Protein AF-A0A2P7SB33-F1 (afdb_monomer_lite)

Foldseek 3Di:
DDDDPVVVVVVVVVVVVLVVVLVVVLVVLLQDALLVLVVLLVVLVVVLVVLVVVLVVDPDVVSVVVSVVSCVRNVVSSVSSVVSSVCLVVVVDDDPDNHDDDPPVNDPDPVPHD

Organism: NCBI:txid1295366

Structure (mmCIF, N/CA/C/O backbone):
data_AF-A0A2P7SB33-F1
#
_entry.id   AF-A0A2P7SB33-F1
#
loop_
_atom_site.group_PDB
_atom_site.id
_atom_site.type_symbol
_atom_site.label_atom_id
_atom_site.label_alt_id
_atom_site.label_comp_id
_atom_site.label_asym_id
_atom_site.label_entity_id
_atom_site.label_seq_id
_atom_site.pdbx_PDB_ins_code
_atom_site.Cartn_x
_atom_site.Cartn_y
_atom_site.Cartn_z
_atom_site.occupancy
_atom_site.B_iso_or_equiv
_atom_site.auth_seq_id
_atom_site.auth_comp_id
_atom_site.auth_asym_id
_atom_site.auth_atom_id
_atom_site.pdbx_PDB_model_num
ATOM 1 N N . MET A 1 1 ? 5.872 -5.839 -33.143 1.00 45.12 1 MET A N 1
ATOM 2 C CA . MET A 1 1 ? 6.792 -6.874 -32.636 1.00 45.12 1 MET A CA 1
ATOM 3 C C . MET A 1 1 ? 5.979 -7.643 -31.606 1.00 45.12 1 MET A C 1
ATOM 5 O O . MET A 1 1 ? 5.581 -7.030 -30.628 1.00 45.12 1 MET A O 1
ATOM 9 N N . GLU A 1 2 ? 5.548 -8.871 -31.906 1.00 48.69 2 GLU A N 1
ATOM 10 C CA . GLU A 1 2 ? 4.737 -9.661 -30.966 1.00 48.69 2 GLU A CA 1
ATOM 11 C C . GLU A 1 2 ? 5.633 -10.168 -29.836 1.00 48.69 2 GLU A C 1
ATOM 13 O O . GLU A 1 2 ? 6.670 -10.777 -30.093 1.00 48.69 2 GLU A O 1
ATOM 18 N N . GLU A 1 3 ? 5.257 -9.884 -28.591 1.00 56.22 3 GLU A N 1
ATOM 19 C CA . GLU A 1 3 ? 5.918 -10.482 -27.434 1.00 56.22 3 GLU A CA 1
ATOM 20 C C . GLU A 1 3 ? 5.773 -12.011 -27.472 1.00 56.22 3 GLU A C 1
ATOM 22 O O . GLU A 1 3 ? 4.670 -12.506 -27.737 1.00 56.22 3 GLU A O 1
ATOM 27 N N . PRO A 1 4 ? 6.849 -12.767 -27.195 1.00 66.19 4 PRO A N 1
ATOM 28 C CA . PRO A 1 4 ? 6.809 -14.223 -27.231 1.00 66.19 4 PRO A CA 1
ATOM 29 C C . PRO A 1 4 ? 5.799 -14.770 -26.206 1.00 66.19 4 PRO A C 1
ATOM 31 O O . PRO A 1 4 ? 5.731 -14.284 -25.077 1.00 66.19 4 PRO A O 1
ATOM 34 N N . GLU A 1 5 ? 5.020 -15.792 -26.587 1.00 62.50 5 GLU A N 1
ATOM 35 C CA . GLU A 1 5 ? 3.954 -16.393 -25.758 1.00 62.50 5 GLU A CA 1
ATOM 36 C C . GLU A 1 5 ? 4.415 -16.786 -24.346 1.00 62.50 5 GLU A C 1
ATOM 38 O O . GLU A 1 5 ? 3.662 -16.617 -23.385 1.00 62.50 5 GLU A O 1
ATOM 43 N N . ASP A 1 6 ? 5.656 -17.253 -24.198 1.00 62.81 6 ASP A N 1
ATOM 44 C CA . ASP A 1 6 ? 6.233 -17.589 -22.893 1.00 62.81 6 ASP A CA 1
ATOM 45 C C . ASP A 1 6 ? 6.393 -16.358 -21.991 1.00 62.81 6 ASP A C 1
ATOM 47 O O . ASP A 1 6 ? 6.114 -16.431 -20.796 1.00 62.81 6 ASP A O 1
ATOM 51 N N . SER A 1 7 ? 6.738 -15.196 -22.556 1.00 60.06 7 SER A N 1
ATOM 52 C CA . SER A 1 7 ? 6.818 -13.932 -21.809 1.00 60.06 7 SER A CA 1
ATOM 53 C C . SER A 1 7 ? 5.442 -13.486 -21.310 1.00 60.06 7 SER A C 1
ATOM 55 O O . SER A 1 7 ? 5.313 -13.016 -20.181 1.00 60.06 7 SER A O 1
ATOM 57 N N . ARG A 1 8 ? 4.387 -13.697 -22.111 1.00 62.31 8 ARG A N 1
ATOM 58 C CA . ARG A 1 8 ? 3.002 -13.395 -21.707 1.00 62.31 8 ARG A CA 1
ATOM 59 C C . ARG A 1 8 ? 2.504 -14.323 -20.599 1.00 62.31 8 ARG A C 1
ATOM 61 O O . ARG A 1 8 ? 1.823 -13.869 -19.684 1.00 62.31 8 ARG A O 1
ATOM 68 N N . ARG A 1 9 ? 2.859 -15.613 -20.645 1.00 61.19 9 ARG A N 1
ATOM 69 C CA . ARG A 1 9 ? 2.515 -16.581 -19.586 1.00 61.19 9 ARG A CA 1
ATOM 70 C C . ARG A 1 9 ? 3.222 -16.271 -18.269 1.00 61.19 9 ARG A C 1
ATOM 72 O O . ARG A 1 9 ? 2.584 -16.349 -17.224 1.00 61.19 9 ARG A O 1
ATOM 79 N N . ILE A 1 10 ? 4.501 -15.891 -18.324 1.00 63.28 10 ILE A N 1
ATOM 80 C CA . ILE A 1 10 ? 5.265 -15.458 -17.144 1.00 63.28 10 ILE A CA 1
ATOM 81 C C . ILE A 1 10 ? 4.634 -14.191 -16.547 1.00 63.28 10 ILE A C 1
ATOM 83 O O . ILE A 1 10 ? 4.371 -14.153 -15.349 1.00 63.28 10 ILE A O 1
ATOM 87 N N . SER A 1 11 ? 4.268 -13.215 -17.385 1.00 76.81 11 SER A N 1
ATOM 88 C CA . SER A 1 11 ? 3.596 -11.983 -16.947 1.00 76.81 11 SER A CA 1
ATOM 89 C C . SER A 1 11 ? 2.242 -12.239 -16.268 1.00 76.81 11 SER A C 1
ATOM 91 O O . SER A 1 11 ? 1.997 -11.710 -15.186 1.00 76.81 11 SER A O 1
ATOM 93 N N . ALA A 1 12 ? 1.385 -13.095 -16.837 1.00 78.75 12 ALA A N 1
ATOM 94 C CA . ALA A 1 12 ? 0.091 -13.428 -16.232 1.00 78.75 12 ALA A CA 1
ATOM 95 C C . ALA A 1 12 ? 0.239 -14.191 -14.902 1.00 78.75 12 ALA A C 1
ATOM 97 O O . ALA A 1 12 ? -0.519 -13.972 -13.958 1.00 78.75 12 ALA A O 1
ATOM 98 N N . TYR A 1 13 ? 1.229 -15.080 -14.817 1.00 77.62 13 TYR A N 1
ATOM 99 C CA . TYR A 1 13 ? 1.531 -15.827 -13.601 1.00 77.62 13 TYR A CA 1
ATOM 100 C C . TYR A 1 13 ? 2.034 -14.919 -12.470 1.00 77.62 13 TYR A C 1
ATOM 102 O O . TYR A 1 13 ? 1.565 -15.032 -11.335 1.00 77.62 13 TYR A O 1
ATOM 110 N N . ASP A 1 14 ? 2.946 -13.996 -12.775 1.00 82.25 14 ASP A N 1
ATOM 111 C CA . ASP A 1 14 ? 3.469 -13.048 -11.790 1.00 82.25 14 ASP A CA 1
ATOM 112 C C . ASP A 1 14 ? 2.414 -12.010 -11.378 1.00 82.25 14 ASP A C 1
ATOM 114 O O . ASP A 1 14 ? 2.319 -11.682 -10.194 1.00 82.25 14 ASP A O 1
ATOM 118 N N . ALA A 1 15 ? 1.544 -11.577 -12.299 1.00 81.50 15 ALA A N 1
ATOM 119 C CA . ALA A 1 15 ? 0.385 -10.746 -11.970 1.00 81.50 15 ALA A CA 1
ATOM 120 C C . ALA A 1 15 ? -0.548 -11.448 -10.967 1.00 81.50 15 ALA A C 1
ATOM 122 O O . ALA A 1 15 ? -0.885 -10.871 -9.934 1.00 81.50 15 ALA A O 1
ATOM 123 N N . GLY A 1 16 ? -0.880 -12.724 -11.203 1.00 83.19 16 GLY A N 1
ATOM 124 C CA . GLY A 1 16 ? -1.707 -13.509 -10.281 1.00 83.19 16 GLY A CA 1
ATOM 125 C C . GLY A 1 16 ? -1.073 -13.693 -8.895 1.00 83.19 16 GLY A C 1
ATOM 126 O O . GLY A 1 16 ? -1.772 -13.665 -7.882 1.00 83.19 16 GLY A O 1
ATOM 127 N N . LYS A 1 17 ? 0.259 -13.828 -8.811 1.00 85.75 17 LYS A N 1
ATOM 128 C CA . LYS A 1 17 ? 0.973 -13.846 -7.520 1.00 85.75 17 LYS A CA 1
ATOM 129 C C . LYS A 1 17 ? 0.874 -12.519 -6.784 1.00 85.75 17 LYS A C 1
ATOM 131 O O . LYS A 1 17 ? 0.653 -12.519 -5.575 1.00 85.75 17 LYS A O 1
ATOM 136 N N . MET A 1 18 ? 1.071 -11.410 -7.493 1.00 84.12 18 MET A N 1
ATOM 137 C CA . MET A 1 18 ? 0.987 -10.075 -6.905 1.00 84.12 18 MET A CA 1
ATOM 138 C C . MET A 1 18 ? -0.421 -9.793 -6.388 1.00 84.12 18 MET A C 1
ATOM 140 O O . MET A 1 18 ? -0.568 -9.318 -5.266 1.00 84.12 18 MET A O 1
ATOM 144 N N . GLU A 1 19 ? -1.448 -10.171 -7.146 1.00 84.06 19 GLU A N 1
ATOM 145 C CA . GLU A 1 19 ? -2.842 -10.048 -6.722 1.00 84.06 19 GLU A CA 1
ATOM 146 C C . GLU A 1 19 ? -3.135 -10.888 -5.469 1.00 84.06 19 GLU A C 1
ATOM 148 O O . GLU A 1 19 ? -3.683 -10.379 -4.491 1.00 84.06 19 GLU A O 1
ATOM 153 N N . ALA A 1 20 ? -2.680 -12.145 -5.429 1.00 81.56 20 ALA A N 1
ATOM 154 C CA . ALA A 1 20 ? -2.827 -12.990 -4.244 1.00 81.56 20 ALA A CA 1
ATOM 155 C C . ALA A 1 20 ? -2.122 -12.398 -3.009 1.00 81.56 20 ALA A C 1
ATOM 157 O O . ALA A 1 20 ? -2.684 -12.397 -1.911 1.00 81.56 20 ALA A O 1
ATOM 158 N N . LEU A 1 21 ? -0.906 -11.866 -3.178 1.00 86.88 21 LEU A N 1
ATOM 159 C CA . LEU A 1 21 ? -0.176 -11.198 -2.099 1.00 86.88 21 LEU A CA 1
ATOM 160 C C . LEU A 1 21 ? -0.909 -9.946 -1.613 1.00 86.88 21 LEU A C 1
ATOM 162 O O . LEU A 1 21 ? -0.990 -9.734 -0.405 1.00 86.88 21 LEU A O 1
ATOM 166 N N . LEU A 1 22 ? -1.485 -9.154 -2.519 1.00 84.81 22 LEU A N 1
ATOM 167 C CA . LEU A 1 22 ? -2.257 -7.966 -2.157 1.00 84.81 22 LEU A CA 1
ATOM 168 C C . LEU A 1 22 ? -3.490 -8.309 -1.330 1.00 84.81 22 LEU A C 1
ATOM 170 O O . LEU A 1 22 ? -3.739 -7.661 -0.316 1.00 84.81 22 LEU A O 1
ATOM 174 N N . VAL A 1 23 ? -4.211 -9.367 -1.701 1.00 84.81 23 VAL A N 1
ATOM 175 C CA . VAL A 1 23 ? -5.364 -9.852 -0.930 1.00 84.81 23 VAL A CA 1
ATOM 176 C C . VAL A 1 23 ? -4.944 -10.293 0.477 1.00 84.81 23 VAL A C 1
ATOM 178 O O . VAL A 1 23 ? -5.606 -9.945 1.459 1.00 84.81 23 VAL A O 1
ATOM 181 N N . ILE A 1 24 ? -3.831 -11.024 0.602 1.00 84.38 24 ILE A N 1
ATOM 182 C CA . ILE A 1 24 ? -3.307 -11.473 1.902 1.00 84.38 24 ILE A CA 1
ATOM 183 C C . ILE A 1 24 ? -2.894 -10.276 2.764 1.00 84.38 24 ILE A C 1
ATOM 185 O O . ILE A 1 24 ? -3.292 -10.193 3.926 1.00 84.38 24 ILE A O 1
ATOM 189 N N . VAL A 1 25 ? -2.129 -9.335 2.206 1.00 87.38 25 VAL A N 1
ATOM 190 C CA . VAL A 1 25 ? -1.680 -8.134 2.923 1.00 87.38 25 VAL A CA 1
ATOM 191 C C . VAL A 1 25 ? -2.873 -7.288 3.355 1.00 87.38 25 VAL A C 1
ATOM 193 O O . VAL A 1 25 ? -2.956 -6.930 4.527 1.00 87.38 25 VAL A O 1
ATOM 196 N N . GLY A 1 26 ? -3.830 -7.034 2.459 1.00 85.62 26 GLY A N 1
ATOM 197 C CA . GLY A 1 26 ? -5.060 -6.312 2.784 1.00 85.62 26 GLY A CA 1
ATOM 198 C C . GLY A 1 26 ? -5.836 -6.979 3.922 1.00 85.62 26 GLY A C 1
ATOM 199 O O . GLY A 1 26 ? -6.248 -6.309 4.865 1.00 85.62 26 GLY A O 1
ATOM 200 N N . SER A 1 27 ? -5.940 -8.310 3.901 1.00 84.00 27 SER A N 1
ATOM 201 C CA . SER A 1 27 ? -6.593 -9.081 4.968 1.00 84.00 27 SER A CA 1
ATOM 202 C C . SER A 1 27 ? -5.871 -8.965 6.313 1.00 84.00 27 SER A C 1
ATOM 204 O O . SER A 1 27 ? -6.527 -8.902 7.348 1.00 84.00 27 SER A O 1
ATOM 206 N N . ILE A 1 28 ? -4.534 -8.920 6.318 1.00 86.25 28 ILE A N 1
ATOM 207 C CA . ILE A 1 28 ? -3.740 -8.717 7.539 1.00 86.25 28 ILE A CA 1
ATOM 208 C C . ILE A 1 28 ? -3.951 -7.300 8.075 1.00 86.25 28 ILE A C 1
ATOM 210 O O . ILE A 1 28 ? -4.226 -7.130 9.261 1.00 86.25 28 ILE A O 1
ATOM 214 N N . VAL A 1 29 ? -3.856 -6.286 7.209 1.00 87.06 29 VAL A N 1
ATOM 215 C CA . VAL A 1 29 ? -4.023 -4.879 7.600 1.00 87.06 29 VAL A CA 1
ATOM 216 C C . VAL A 1 29 ? -5.426 -4.629 8.150 1.00 87.06 29 VAL A C 1
ATOM 218 O O . VAL A 1 29 ? -5.573 -3.956 9.166 1.00 87.06 29 VAL A O 1
ATOM 221 N N . ALA A 1 30 ? -6.442 -5.263 7.567 1.00 83.56 30 ALA A N 1
ATOM 222 C CA . ALA A 1 30 ? -7.824 -5.226 8.033 1.00 83.56 30 ALA A CA 1
ATOM 223 C C . ALA A 1 30 ? -8.047 -5.784 9.453 1.00 83.56 30 ALA A C 1
ATOM 225 O O . ALA A 1 30 ? -9.141 -5.632 9.992 1.00 83.56 30 ALA A O 1
ATOM 226 N N . GLN A 1 31 ? -7.064 -6.448 10.062 1.00 82.62 31 GLN A N 1
ATOM 227 C CA . GLN A 1 31 ? -7.140 -6.930 11.447 1.00 82.62 31 GLN A CA 1
ATOM 228 C C . GLN A 1 31 ? -6.331 -6.064 12.421 1.00 82.62 31 GLN A C 1
ATOM 230 O O . GLN A 1 31 ? -6.344 -6.316 13.626 1.00 82.62 31 GLN A O 1
ATOM 235 N N . LEU A 1 32 ? -5.609 -5.059 11.922 1.00 84.62 32 LEU A N 1
ATOM 236 C CA . LEU A 1 32 ? -4.796 -4.182 12.753 1.00 84.62 32 LEU A CA 1
ATOM 237 C C . LEU A 1 32 ? -5.659 -3.120 13.458 1.00 84.62 32 LEU A C 1
ATOM 239 O O . LEU A 1 32 ? -6.699 -2.718 12.929 1.00 84.62 32 LEU A O 1
ATOM 243 N N . PRO A 1 33 ? -5.211 -2.609 14.622 1.00 83.19 33 PRO A N 1
ATOM 244 C CA . PRO A 1 33 ? -5.760 -1.382 15.193 1.00 83.19 33 PRO A CA 1
ATOM 245 C C . PRO A 1 33 ? -5.662 -0.218 14.200 1.00 83.19 33 PRO A C 1
ATOM 247 O O . PRO A 1 33 ? -4.706 -0.144 13.425 1.00 83.19 33 PRO A O 1
ATOM 250 N N . GLU A 1 34 ? -6.592 0.731 14.270 1.00 83.44 34 GLU A N 1
ATOM 251 C CA . GLU A 1 34 ? -6.725 1.862 13.339 1.00 83.44 34 GLU A CA 1
ATOM 252 C C . GLU A 1 34 ? -5.424 2.647 13.227 1.00 83.44 34 GLU A C 1
ATOM 254 O O . GLU A 1 34 ? -4.993 2.990 12.132 1.00 83.44 34 GLU A O 1
ATOM 259 N N . ARG A 1 35 ? -4.742 2.869 14.356 1.00 81.00 35 ARG A N 1
ATOM 260 C CA . ARG A 1 35 ? -3.452 3.564 14.379 1.00 81.00 35 ARG A CA 1
ATOM 261 C C . ARG A 1 35 ? -2.393 2.851 13.538 1.00 81.00 35 ARG A C 1
ATOM 263 O O . ARG A 1 35 ? -1.640 3.490 12.814 1.00 81.00 35 ARG A O 1
ATOM 270 N N . ALA A 1 36 ? -2.344 1.524 13.611 1.00 85.81 36 ALA A N 1
ATOM 271 C CA . ALA A 1 36 ? -1.408 0.735 12.820 1.00 85.81 36 ALA A CA 1
ATOM 272 C C . ALA A 1 36 ? -1.821 0.697 11.341 1.00 85.81 36 ALA A C 1
ATOM 274 O O . ALA A 1 36 ? -0.956 0.826 10.478 1.00 85.81 36 ALA A O 1
ATOM 275 N N . MET A 1 37 ? -3.121 0.596 11.042 1.00 88.38 37 MET A N 1
ATOM 276 C CA . MET A 1 37 ? -3.640 0.730 9.675 1.00 88.38 37 MET A CA 1
ATOM 277 C C . MET A 1 37 ? -3.234 2.072 9.055 1.00 88.38 37 MET A C 1
ATOM 279 O O . MET A 1 37 ? -2.719 2.116 7.940 1.00 88.38 37 MET A O 1
ATOM 283 N N . PHE A 1 38 ? -3.387 3.153 9.817 1.00 84.88 38 PHE A N 1
ATOM 284 C CA . PHE A 1 38 ? -3.018 4.499 9.410 1.00 84.88 38 PHE A CA 1
ATOM 285 C C . PHE A 1 38 ? -1.515 4.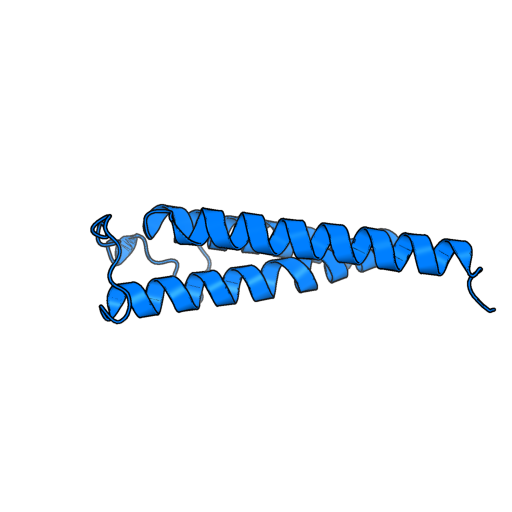629 9.129 1.00 84.88 38 PHE A C 1
ATOM 287 O O . PHE A 1 38 ? -1.127 5.136 8.076 1.00 84.88 38 PHE A O 1
ATOM 294 N N . CYS A 1 39 ? -0.654 4.103 10.010 1.00 87.50 39 CYS A N 1
ATOM 295 C CA . CYS A 1 39 ? 0.791 4.071 9.767 1.00 87.50 39 CYS A CA 1
ATOM 296 C C . CYS A 1 39 ? 1.144 3.305 8.483 1.00 87.50 39 CYS A C 1
ATOM 298 O O . CYS A 1 39 ? 1.967 3.778 7.702 1.00 87.50 39 CYS A O 1
ATOM 300 N N . VAL A 1 40 ? 0.496 2.161 8.233 1.00 88.56 40 VAL A N 1
ATOM 301 C CA . VAL A 1 40 ? 0.697 1.385 6.998 1.00 88.56 40 VAL A CA 1
ATOM 302 C C . VAL A 1 40 ? 0.298 2.203 5.767 1.00 88.56 40 VAL A C 1
ATOM 304 O O . VAL A 1 40 ? 1.072 2.269 4.812 1.00 88.56 40 VAL A O 1
ATOM 307 N N . GLY A 1 41 ? -0.861 2.868 5.788 1.00 87.94 41 GLY A N 1
ATOM 308 C CA . GLY A 1 41 ? -1.311 3.733 4.692 1.00 87.94 41 GLY A CA 1
ATOM 309 C C . GLY A 1 41 ? -0.359 4.906 4.424 1.00 87.94 41 GLY A C 1
ATOM 310 O O . GLY A 1 41 ? -0.016 5.183 3.271 1.00 87.94 41 GLY A O 1
ATOM 311 N N . ALA A 1 42 ? 0.130 5.558 5.483 1.00 87.75 42 ALA A N 1
ATOM 312 C CA . ALA A 1 42 ? 1.081 6.664 5.388 1.00 87.75 42 ALA A CA 1
ATOM 313 C C . ALA A 1 42 ? 2.442 6.221 4.825 1.00 87.75 42 ALA A C 1
ATOM 315 O O . ALA A 1 42 ? 2.996 6.876 3.937 1.00 87.75 42 ALA A O 1
ATOM 316 N N . ASP A 1 43 ? 2.979 5.093 5.291 1.00 89.00 43 ASP A N 1
ATOM 317 C CA . ASP A 1 43 ? 4.255 4.570 4.799 1.00 89.00 43 ASP A CA 1
ATOM 318 C C . ASP A 1 43 ? 4.157 4.075 3.354 1.00 89.00 43 ASP A C 1
ATOM 320 O O . ASP A 1 43 ? 5.088 4.290 2.568 1.00 89.00 43 ASP A O 1
ATOM 324 N N . ALA A 1 44 ? 3.018 3.493 2.970 1.00 88.50 44 ALA A N 1
ATOM 325 C CA . ALA A 1 44 ? 2.744 3.119 1.590 1.00 88.50 44 ALA A CA 1
ATOM 326 C C . ALA A 1 44 ? 2.735 4.361 0.679 1.00 88.50 44 ALA A C 1
ATOM 328 O O . ALA A 1 44 ? 3.450 4.390 -0.327 1.00 88.50 44 ALA A O 1
ATOM 329 N N . LYS A 1 45 ? 2.040 5.438 1.075 1.00 87.94 45 LYS A N 1
ATOM 330 C CA . LYS A 1 45 ? 2.058 6.723 0.353 1.00 87.94 45 LYS A CA 1
ATOM 331 C C . LYS A 1 45 ? 3.478 7.275 0.210 1.00 87.94 45 LYS A C 1
ATOM 333 O O . LYS A 1 45 ? 3.908 7.576 -0.900 1.00 87.94 45 LYS A O 1
ATOM 338 N N . ARG A 1 46 ? 4.246 7.330 1.304 1.00 90.69 46 ARG A N 1
ATOM 339 C CA . ARG A 1 46 ? 5.643 7.801 1.286 1.00 90.69 46 ARG A CA 1
ATOM 340 C C . ARG A 1 46 ? 6.520 6.976 0.350 1.00 90.69 46 ARG A C 1
ATOM 342 O O . ARG A 1 46 ? 7.418 7.519 -0.291 1.00 90.69 46 ARG A O 1
ATOM 349 N N . PHE A 1 47 ? 6.310 5.663 0.286 1.00 90.38 47 PHE A N 1
ATOM 350 C CA . PHE A 1 47 ? 7.017 4.806 -0.660 1.00 90.38 47 PHE A CA 1
ATOM 351 C C . PHE A 1 47 ? 6.670 5.160 -2.109 1.00 90.38 47 PHE A C 1
ATOM 353 O O . PHE A 1 47 ? 7.577 5.306 -2.931 1.00 90.38 47 PHE A O 1
ATOM 360 N N . CYS A 1 48 ? 5.387 5.376 -2.393 1.00 91.31 48 CYS A N 1
ATOM 361 C CA . CYS A 1 48 ? 4.911 5.792 -3.703 1.00 91.31 48 CYS A CA 1
ATOM 362 C C . CYS A 1 48 ? 5.494 7.150 -4.131 1.00 91.31 48 CYS A C 1
ATOM 364 O O . CYS A 1 48 ? 6.075 7.263 -5.211 1.00 91.31 48 CYS A O 1
ATOM 366 N N . ASP A 1 49 ? 5.450 8.148 -3.245 1.00 91.12 49 ASP A N 1
ATOM 367 C CA . ASP A 1 49 ? 5.993 9.486 -3.495 1.00 91.12 49 ASP A CA 1
ATOM 368 C C . ASP A 1 49 ? 7.503 9.437 -3.782 1.00 91.12 49 ASP A C 1
ATOM 370 O O . ASP A 1 49 ? 7.991 10.109 -4.694 1.00 91.12 49 ASP A O 1
ATOM 374 N N . ARG A 1 50 ? 8.257 8.593 -3.059 1.00 92.94 50 ARG A N 1
ATOM 375 C CA . ARG A 1 50 ? 9.689 8.369 -3.330 1.00 92.94 50 ARG A CA 1
ATOM 376 C C . ARG A 1 50 ? 9.926 7.743 -4.703 1.00 92.94 50 ARG A C 1
ATOM 378 O O . ARG A 1 50 ? 10.821 8.198 -5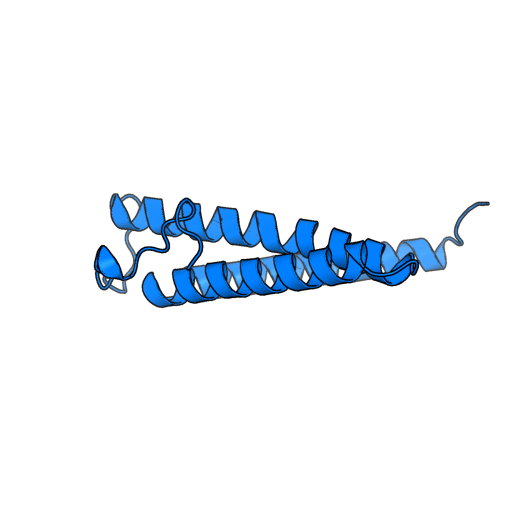.414 1.00 92.94 50 ARG A O 1
ATOM 385 N N . ALA A 1 51 ? 9.146 6.730 -5.078 1.00 91.25 51 ALA A N 1
ATOM 386 C CA . ALA A 1 51 ? 9.267 6.079 -6.381 1.00 91.25 51 ALA A CA 1
ATOM 387 C C . ALA A 1 51 ? 8.956 7.063 -7.522 1.00 91.25 51 ALA A C 1
ATOM 389 O O . ALA A 1 51 ? 9.729 7.181 -8.474 1.00 91.25 51 ALA A O 1
ATOM 390 N N . GLN A 1 52 ? 7.887 7.853 -7.390 1.00 92.94 52 GLN A N 1
ATOM 391 C CA . GLN A 1 52 ? 7.546 8.893 -8.361 1.00 92.94 52 GLN A CA 1
ATOM 392 C C . GLN A 1 52 ? 8.593 10.005 -8.428 1.00 92.94 52 GLN A C 1
ATOM 394 O O . GLN A 1 52 ? 8.938 10.461 -9.520 1.00 92.94 52 GLN A O 1
ATOM 399 N N . TYR A 1 53 ? 9.124 10.441 -7.284 1.00 93.00 53 TYR A N 1
ATOM 400 C CA . TYR A 1 53 ? 10.208 11.416 -7.247 1.00 93.00 53 TYR A CA 1
ATOM 401 C C . TYR A 1 53 ? 11.419 10.907 -8.034 1.00 93.00 53 TYR A C 1
ATOM 403 O O . TYR A 1 53 ? 11.928 11.622 -8.895 1.00 93.00 53 TYR A O 1
ATOM 411 N N . GLN A 1 54 ? 11.842 9.662 -7.809 1.00 91.62 54 GLN A N 1
ATOM 412 C CA . GLN A 1 54 ? 12.950 9.055 -8.550 1.00 91.62 54 GLN A CA 1
ATOM 413 C C . GLN A 1 54 ? 12.665 8.987 -10.056 1.00 91.62 54 GLN A C 1
ATOM 415 O O . GLN A 1 54 ? 13.510 9.403 -10.848 1.00 91.62 54 GLN A O 1
ATOM 420 N N . ALA A 1 55 ? 11.462 8.563 -10.453 1.00 92.06 55 ALA A N 1
ATOM 421 C CA . ALA A 1 55 ? 11.048 8.493 -11.855 1.00 92.06 55 ALA A CA 1
ATOM 422 C C . ALA A 1 55 ? 11.072 9.856 -12.572 1.00 92.06 55 ALA A C 1
ATOM 424 O O . ALA A 1 55 ? 11.422 9.929 -13.750 1.00 92.06 55 ALA A O 1
ATOM 425 N N . ARG A 1 56 ? 10.745 10.950 -11.868 1.00 91.19 56 ARG A N 1
ATOM 426 C CA . ARG A 1 56 ? 10.795 12.320 -12.416 1.00 91.19 56 ARG A CA 1
ATOM 427 C C . ARG A 1 56 ? 12.219 12.838 -12.626 1.00 91.19 56 ARG A C 1
ATOM 429 O O . ARG A 1 56 ? 12.425 13.692 -13.481 1.00 91.19 56 ARG A O 1
ATOM 436 N N . HIS A 1 57 ? 13.183 12.338 -11.856 1.00 91.31 57 HIS A N 1
ATOM 437 C CA . HIS A 1 57 ? 14.573 12.808 -11.872 1.00 91.31 57 HIS A CA 1
ATOM 438 C C . HIS A 1 57 ? 15.521 11.875 -12.638 1.00 91.31 57 HIS A C 1
ATOM 440 O O . HIS A 1 57 ? 16.733 12.088 -12.630 1.00 91.31 57 HIS A O 1
ATOM 446 N N . THR A 1 58 ? 14.987 10.859 -13.319 1.00 88.25 58 THR A N 1
ATOM 447 C CA . THR A 1 58 ? 15.756 9.938 -14.160 1.00 88.25 58 THR A CA 1
ATOM 448 C C . THR A 1 58 ? 15.233 9.907 -15.597 1.00 88.25 58 THR A C 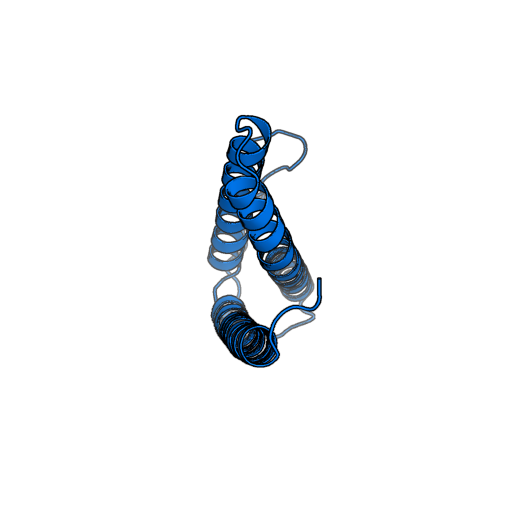1
ATOM 450 O O . THR A 1 58 ? 14.062 10.178 -15.880 1.00 88.25 58 THR A O 1
ATOM 453 N N . ALA A 1 59 ? 16.126 9.568 -16.526 1.00 82.38 59 ALA A N 1
ATOM 454 C CA . ALA A 1 59 ? 15.782 9.284 -17.918 1.00 82.38 59 ALA A CA 1
ATOM 455 C C . ALA A 1 59 ? 15.494 7.790 -18.166 1.00 82.38 59 ALA A C 1
ATOM 457 O O . ALA A 1 59 ? 15.127 7.431 -19.278 1.00 82.38 59 ALA A O 1
ATOM 458 N N . ASP A 1 60 ? 15.676 6.937 -17.153 1.00 92.50 60 ASP A N 1
ATOM 459 C CA . ASP A 1 60 ? 15.510 5.487 -17.253 1.00 92.50 60 ASP A CA 1
ATOM 460 C C . ASP A 1 60 ? 14.032 5.067 -17.251 1.00 92.50 60 ASP A C 1
ATOM 462 O O . ASP A 1 60 ? 13.323 5.242 -16.256 1.00 92.50 60 ASP A O 1
ATOM 466 N N . ASP A 1 61 ? 13.589 4.466 -18.356 1.00 89.06 61 ASP A N 1
ATOM 467 C CA . ASP A 1 61 ? 12.216 3.987 -18.528 1.00 89.06 61 ASP A CA 1
ATOM 468 C C . ASP A 1 61 ? 11.860 2.876 -17.531 1.00 89.06 61 ASP A C 1
ATOM 470 O O . ASP A 1 61 ? 10.747 2.861 -17.014 1.00 89.06 61 ASP A O 1
ATOM 474 N N . ARG A 1 62 ? 12.818 2.026 -17.129 1.00 86.69 62 ARG A N 1
ATOM 475 C CA . ARG A 1 62 ? 12.561 0.975 -16.124 1.00 86.69 62 ARG A CA 1
ATOM 476 C C . ARG A 1 62 ? 12.182 1.552 -14.767 1.00 86.69 62 ARG A C 1
ATOM 478 O O . ARG A 1 62 ? 11.322 1.008 -14.080 1.00 86.69 62 ARG A O 1
ATOM 485 N N . THR A 1 63 ? 12.809 2.657 -14.375 1.00 87.88 63 THR A N 1
ATOM 486 C CA . THR A 1 63 ? 12.464 3.355 -13.134 1.00 87.88 63 THR A CA 1
ATOM 487 C C . THR A 1 63 ? 11.072 3.992 -13.216 1.00 87.88 63 THR A C 1
ATOM 489 O O . THR A 1 63 ? 10.360 4.039 -12.211 1.00 87.88 63 THR A O 1
ATOM 492 N N . ARG A 1 64 ? 10.649 4.453 -14.401 1.00 86.19 64 ARG A N 1
ATOM 493 C CA . ARG A 1 64 ? 9.291 4.983 -14.613 1.00 86.19 64 ARG A CA 1
ATOM 494 C C . ARG A 1 64 ? 8.241 3.881 -14.560 1.00 86.19 64 ARG A C 1
ATOM 496 O O . ARG A 1 64 ? 7.253 4.052 -13.852 1.00 86.19 64 ARG A O 1
ATOM 503 N N . ASP A 1 65 ? 8.493 2.752 -15.218 1.00 89.06 65 ASP A N 1
ATOM 504 C CA . ASP A 1 65 ? 7.610 1.582 -15.189 1.00 89.06 65 ASP A CA 1
ATOM 505 C C . ASP A 1 65 ? 7.476 1.028 -13.767 1.00 89.06 65 ASP A C 1
ATOM 507 O O . ASP A 1 65 ? 6.376 0.719 -13.312 1.00 89.06 65 ASP A O 1
ATOM 511 N N . PHE A 1 66 ? 8.583 0.982 -13.018 1.00 88.25 66 PHE A N 1
ATOM 512 C CA . PHE A 1 66 ? 8.561 0.624 -11.603 1.00 88.25 66 PHE A CA 1
ATOM 513 C C . PHE A 1 66 ? 7.678 1.578 -10.788 1.00 88.25 66 PHE A C 1
ATOM 515 O O . PHE A 1 66 ? 6.830 1.125 -10.023 1.00 88.25 66 PHE A O 1
ATOM 522 N N . ALA A 1 67 ? 7.845 2.893 -10.951 1.00 89.38 67 ALA A N 1
ATOM 523 C CA . ALA A 1 67 ? 7.046 3.873 -10.220 1.00 89.38 67 ALA A CA 1
ATOM 524 C C . ALA A 1 67 ? 5.552 3.809 -10.581 1.00 89.38 67 ALA A C 1
ATOM 526 O O . ALA A 1 67 ? 4.715 3.970 -9.692 1.00 89.38 67 ALA A O 1
ATOM 527 N N . ALA A 1 68 ? 5.221 3.540 -11.847 1.00 89.38 68 ALA A N 1
ATOM 528 C CA . ALA A 1 68 ? 3.849 3.311 -12.292 1.00 89.38 68 ALA A CA 1
ATOM 529 C C . ALA A 1 68 ? 3.255 2.056 -11.633 1.00 89.38 68 ALA A C 1
ATOM 531 O O . ALA A 1 68 ? 2.215 2.141 -10.987 1.00 89.38 68 ALA A O 1
ATOM 532 N N . GLY A 1 69 ? 3.972 0.928 -11.673 1.00 88.31 69 GLY A N 1
ATOM 533 C CA . GLY A 1 69 ? 3.531 -0.308 -11.022 1.00 88.31 69 GLY A CA 1
ATOM 534 C C . GLY A 1 69 ? 3.360 -0.165 -9.506 1.00 88.31 69 GLY A C 1
ATOM 535 O O . GLY A 1 69 ? 2.414 -0.695 -8.930 1.00 88.31 69 GLY A O 1
ATOM 536 N N . VAL A 1 70 ? 4.237 0.597 -8.842 1.00 90.62 70 VAL A N 1
ATOM 537 C CA . VAL A 1 70 ? 4.087 0.919 -7.415 1.00 90.62 70 VAL A CA 1
ATOM 538 C C . VAL A 1 70 ? 2.826 1.741 -7.162 1.00 90.62 70 VAL A C 1
ATOM 540 O O . VAL A 1 70 ? 2.109 1.448 -6.209 1.00 90.62 70 VAL A O 1
ATOM 543 N N . TRP A 1 71 ? 2.543 2.755 -7.982 1.00 89.75 71 TRP A N 1
ATOM 544 C CA . TRP A 1 71 ? 1.339 3.578 -7.846 1.00 89.75 71 TRP A CA 1
ATOM 545 C C . TRP A 1 71 ? 0.063 2.750 -7.989 1.00 89.75 71 TRP A C 1
ATOM 547 O O . TRP A 1 71 ? -0.796 2.802 -7.106 1.00 89.75 71 TRP A O 1
ATOM 557 N N . ASP A 1 72 ? -0.011 1.935 -9.040 1.00 87.31 72 ASP A N 1
ATOM 558 C CA . ASP A 1 72 ? -1.181 1.110 -9.354 1.00 87.31 72 ASP A CA 1
ATOM 559 C C . ASP A 1 72 ? -1.484 0.076 -8.264 1.00 87.31 72 ASP A C 1
ATOM 561 O O . ASP A 1 72 ? -2.632 -0.315 -8.078 1.00 87.31 72 ASP A O 1
ATOM 565 N N . VAL A 1 73 ? -0.468 -0.347 -7.509 1.00 86.38 73 VAL A N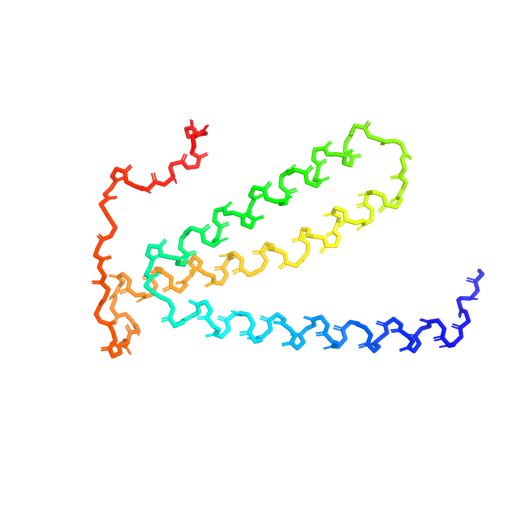 1
ATOM 566 C CA . VAL A 1 73 ? -0.622 -1.288 -6.396 1.00 86.38 73 VAL A CA 1
ATOM 567 C C . VAL A 1 73 ? -0.923 -0.582 -5.072 1.00 86.38 73 VAL A C 1
ATOM 569 O O . VAL A 1 73 ? -1.793 -1.008 -4.310 1.00 86.38 73 VAL A O 1
ATOM 572 N N . VAL A 1 74 ? -0.188 0.484 -4.761 1.00 87.81 74 VAL A N 1
ATOM 573 C CA . VAL A 1 74 ? -0.241 1.136 -3.447 1.00 87.81 74 VAL A CA 1
ATOM 574 C C . VAL A 1 74 ? -1.512 1.954 -3.265 1.00 87.81 74 VAL A C 1
ATOM 576 O O . VAL A 1 74 ? -2.091 1.933 -2.178 1.00 87.81 74 VAL A O 1
ATOM 579 N N . MET A 1 75 ? -1.948 2.678 -4.297 1.00 87.31 75 MET A N 1
ATOM 580 C CA . MET A 1 75 ? -3.090 3.584 -4.171 1.00 87.31 75 MET A CA 1
ATOM 581 C C . MET A 1 75 ? -4.399 2.850 -3.856 1.00 87.31 75 MET A C 1
ATOM 583 O O . MET A 1 75 ? -5.040 3.234 -2.877 1.00 87.31 75 MET A O 1
ATOM 587 N N . PRO A 1 76 ? -4.761 1.750 -4.548 1.00 85.56 76 PRO A N 1
ATOM 588 C CA . PRO A 1 76 ? -5.961 0.991 -4.196 1.00 85.56 76 PRO A CA 1
ATOM 589 C C . PRO A 1 76 ? -5.907 0.397 -2.784 1.00 85.56 76 PRO A C 1
ATOM 591 O O . PRO A 1 76 ? -6.908 0.399 -2.069 1.00 85.56 76 PRO A O 1
ATOM 594 N N . LEU A 1 77 ? -4.735 -0.086 -2.347 1.00 84.31 77 LEU A N 1
ATOM 595 C CA . LEU A 1 77 ? -4.561 -0.610 -0.989 1.00 84.31 77 LEU A CA 1
ATOM 596 C C . LEU A 1 77 ? -4.794 0.484 0.059 1.00 84.31 77 LEU A C 1
ATOM 598 O O . LEU A 1 77 ? -5.461 0.250 1.064 1.00 84.31 77 LEU A O 1
ATOM 602 N N . ARG A 1 78 ? -4.259 1.682 -0.181 1.00 86.75 78 ARG A N 1
ATOM 603 C CA . ARG A 1 78 ? -4.444 2.837 0.696 1.00 86.75 78 ARG A CA 1
ATOM 604 C C . ARG A 1 78 ? -5.910 3.261 0.771 1.00 86.75 78 ARG A C 1
ATOM 606 O O . ARG A 1 78 ? -6.425 3.429 1.868 1.00 86.75 78 ARG A O 1
ATOM 613 N N . GLU A 1 79 ? -6.585 3.376 -0.368 1.00 88.38 79 GLU A N 1
ATOM 614 C CA . GLU A 1 79 ? -8.009 3.728 -0.416 1.00 88.38 79 GLU A CA 1
ATOM 615 C C . GLU A 1 79 ? -8.874 2.718 0.350 1.00 88.38 79 GLU A C 1
ATOM 617 O O . GLU A 1 79 ? -9.784 3.109 1.084 1.00 88.38 79 GLU A O 1
ATOM 622 N N . ALA A 1 80 ? -8.559 1.423 0.243 1.00 85.75 80 ALA A N 1
ATOM 623 C CA . ALA A 1 80 ? -9.233 0.379 1.008 1.00 85.75 80 ALA A CA 1
ATOM 624 C C . ALA A 1 80 ? -8.993 0.516 2.523 1.00 85.75 80 ALA A C 1
ATOM 626 O O . ALA A 1 80 ? -9.930 0.367 3.309 1.00 85.75 80 ALA A O 1
ATOM 627 N N . ILE A 1 81 ? -7.762 0.836 2.937 1.00 86.62 81 ILE A N 1
ATOM 628 C CA . ILE A 1 81 ? -7.416 1.101 4.342 1.00 86.62 81 ILE A CA 1
ATOM 629 C C . ILE A 1 81 ? -8.197 2.306 4.876 1.00 86.62 81 ILE A C 1
ATOM 631 O O . ILE A 1 81 ? -8.810 2.209 5.939 1.00 86.62 81 ILE A O 1
ATOM 635 N N . ASP A 1 82 ? -8.213 3.414 4.134 1.00 86.12 82 ASP A N 1
ATOM 636 C CA . ASP A 1 82 ? -8.894 4.649 4.529 1.00 86.12 82 ASP A CA 1
ATOM 637 C C . ASP A 1 82 ? -10.407 4.430 4.648 1.00 86.12 82 ASP A C 1
ATOM 639 O O . ASP A 1 82 ? -11.030 4.846 5.629 1.00 86.12 82 ASP A O 1
ATOM 643 N N . GLN A 1 83 ? -11.005 3.716 3.688 1.00 87.12 83 GLN A N 1
ATOM 644 C CA . GLN A 1 83 ? -12.414 3.333 3.750 1.00 87.12 83 GLN A CA 1
ATOM 645 C C . GLN A 1 83 ? -12.714 2.510 5.000 1.00 87.12 83 GLN A C 1
ATOM 647 O O . GLN A 1 83 ? -13.675 2.792 5.714 1.00 87.12 83 GLN A O 1
ATOM 652 N N . GLN A 1 84 ? -11.869 1.529 5.298 1.00 84.44 84 GLN A N 1
ATOM 653 C CA . GLN A 1 84 ? -12.083 0.660 6.438 1.00 84.44 84 GLN A CA 1
ATOM 654 C C . GLN A 1 84 ? -11.932 1.401 7.775 1.00 84.44 84 GLN A C 1
ATOM 656 O O . GLN A 1 84 ? -12.701 1.145 8.699 1.00 84.44 84 GLN A O 1
ATOM 661 N N . ILE A 1 85 ? -10.996 2.349 7.885 1.00 83.88 85 ILE A N 1
ATOM 662 C CA . ILE A 1 85 ? -10.877 3.221 9.065 1.00 83.88 85 ILE A CA 1
ATOM 663 C C . ILE A 1 85 ? -12.157 4.049 9.256 1.00 83.88 85 ILE A C 1
ATOM 665 O O . ILE A 1 85 ? -12.655 4.143 10.379 1.00 83.88 85 ILE A O 1
ATOM 669 N N . ARG A 1 86 ? -12.724 4.608 8.175 1.00 84.06 86 ARG A N 1
ATOM 670 C CA . ARG A 1 86 ? -13.997 5.350 8.239 1.00 84.06 86 ARG A CA 1
ATOM 671 C C . ARG A 1 86 ? -15.142 4.476 8.745 1.00 84.06 86 ARG A C 1
ATOM 673 O O . ARG A 1 86 ? -15.815 4.854 9.699 1.00 84.06 86 ARG A O 1
ATOM 680 N N . GLU A 1 87 ? -15.312 3.287 8.173 1.00 83.94 87 GLU A N 1
ATOM 681 C CA . GLU A 1 87 ? -16.375 2.350 8.561 1.00 83.94 87 GLU A CA 1
ATOM 682 C C . GLU A 1 87 ? -16.275 1.904 10.030 1.00 83.94 87 GLU A C 1
ATOM 684 O O . GLU A 1 87 ? -17.297 1.683 10.682 1.00 83.94 87 GLU A O 1
ATOM 689 N N . LEU A 1 88 ? -15.060 1.801 10.578 1.00 80.62 88 LEU A N 1
ATOM 690 C CA . LEU A 1 88 ? -14.847 1.528 12.005 1.00 80.62 88 LEU A CA 1
ATOM 691 C C . LEU A 1 88 ? -15.209 2.725 12.880 1.00 80.62 88 LEU A C 1
ATOM 693 O O . LEU A 1 88 ? -15.855 2.548 13.911 1.00 80.62 88 LEU A O 1
ATOM 697 N N . GLY A 1 89 ? -14.822 3.935 12.467 1.00 77.56 89 GLY A N 1
ATOM 698 C CA . GLY A 1 89 ? -15.166 5.170 13.173 1.00 77.56 89 GLY A CA 1
ATOM 699 C C . GLY A 1 89 ? -16.676 5.428 13.224 1.00 77.56 89 GLY A C 1
ATOM 700 O O . GLY A 1 89 ? -17.180 5.940 14.221 1.00 77.56 89 GLY A O 1
ATOM 701 N N . GLU A 1 90 ? -17.405 5.019 12.184 1.00 81.94 90 GLU A N 1
ATOM 702 C CA . GLU A 1 90 ? -18.872 5.082 12.103 1.00 81.94 90 GLU A CA 1
ATOM 703 C C . GLU A 1 90 ? -19.578 3.963 12.892 1.00 81.94 90 GLU A C 1
ATOM 705 O O . GLU A 1 90 ? -20.789 4.024 13.108 1.00 81.94 90 GLU A O 1
ATOM 710 N N . GLY A 1 91 ? -18.844 2.933 13.326 1.00 72.81 91 GLY A N 1
ATOM 711 C CA . GLY A 1 91 ? -19.410 1.736 13.955 1.00 72.81 91 GLY A CA 1
ATOM 712 C C . GLY A 1 91 ? -20.114 0.787 12.975 1.00 72.81 91 GLY A C 1
ATOM 713 O O . GLY A 1 91 ? -20.787 -0.148 13.410 1.00 72.81 91 GLY A O 1
ATOM 714 N N . SER A 1 92 ? -19.952 1.001 11.665 1.00 67.69 92 SER A N 1
ATOM 715 C CA . SER A 1 92 ? -20.511 0.178 10.580 1.00 67.69 92 SER A CA 1
ATOM 716 C C . SER A 1 92 ? -19.897 -1.229 10.537 1.00 67.69 92 SER A C 1
ATOM 718 O O . SER A 1 92 ? -20.525 -2.171 10.052 1.00 67.69 92 SER A O 1
ATOM 720 N N . ILE A 1 93 ? -18.688 -1.392 11.087 1.00 66.25 93 ILE A N 1
ATOM 721 C CA . ILE A 1 93 ? -18.009 -2.679 11.261 1.00 66.25 93 ILE A CA 1
ATOM 722 C C . ILE A 1 93 ? -17.759 -2.936 12.748 1.00 66.25 93 ILE A C 1
ATOM 724 O O . 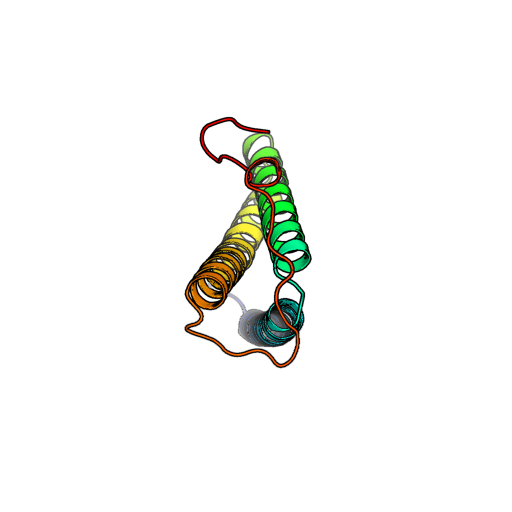ILE A 1 93 ? -17.094 -2.159 13.429 1.00 66.25 93 ILE A O 1
ATOM 728 N N . VAL A 1 94 ? -18.224 -4.087 13.239 1.00 61.25 94 VAL A N 1
ATOM 729 C CA . VAL A 1 94 ? -17.913 -4.571 14.590 1.00 61.25 94 VAL A CA 1
ATOM 730 C C . VAL A 1 94 ? -16.720 -5.519 14.514 1.00 61.25 94 VAL A C 1
ATOM 732 O O . VAL A 1 94 ? -16.829 -6.632 14.000 1.00 61.25 94 VAL A O 1
ATOM 735 N N . ARG A 1 95 ? -15.575 -5.088 15.047 1.00 59.72 95 ARG A N 1
ATOM 736 C CA . ARG A 1 95 ? -14.419 -5.957 15.300 1.00 59.72 95 ARG A CA 1
ATOM 737 C C . ARG A 1 95 ? -14.436 -6.425 16.753 1.00 59.72 95 ARG A C 1
ATOM 739 O O . ARG A 1 95 ? -14.850 -5.697 17.649 1.00 59.72 95 ARG A O 1
ATOM 746 N N . THR A 1 96 ? -13.939 -7.633 17.001 1.00 58.16 96 THR A N 1
ATOM 747 C CA . THR A 1 96 ? -13.750 -8.171 18.361 1.00 58.16 96 THR A CA 1
ATOM 748 C C . THR A 1 96 ? -12.668 -7.421 19.144 1.00 58.16 96 THR A C 1
ATOM 750 O O . THR A 1 96 ? -12.615 -7.520 20.367 1.00 58.16 96 THR A O 1
ATOM 753 N N . ILE A 1 97 ? -11.803 -6.681 18.445 1.00 57.19 97 ILE A N 1
ATOM 754 C CA . ILE A 1 97 ? -10.806 -5.778 19.018 1.00 57.19 97 ILE A CA 1
ATOM 755 C C . ILE A 1 97 ? -11.416 -4.377 19.001 1.00 57.19 97 ILE A C 1
ATOM 757 O O . ILE A 1 97 ? -11.738 -3.862 17.933 1.00 57.19 97 ILE A O 1
ATOM 761 N N . GLN A 1 98 ? -11.603 -3.781 20.178 1.00 50.88 98 GLN A N 1
ATOM 762 C CA . GLN A 1 98 ? -12.128 -2.426 20.284 1.00 50.88 98 GLN A CA 1
ATOM 763 C C . GLN A 1 98 ? -11.082 -1.423 19.754 1.00 50.88 98 GLN A C 1
ATOM 765 O O . GLN A 1 98 ? -9.933 -1.475 20.207 1.00 50.88 98 GLN A O 1
ATOM 770 N N . PRO A 1 99 ? -11.461 -0.522 18.831 1.00 53.75 99 PRO A N 1
ATOM 771 C CA . PRO A 1 99 ? -10.599 0.548 18.342 1.00 53.75 99 PRO A CA 1
ATOM 772 C C . PRO A 1 99 ? -10.001 1.374 19.483 1.00 53.75 99 PRO A C 1
ATOM 774 O O . PRO A 1 99 ? -10.731 1.765 20.399 1.00 53.75 99 PRO A O 1
ATOM 777 N N . PHE A 1 100 ? -8.706 1.701 19.422 1.00 61.03 100 PHE A N 1
ATOM 778 C CA . PHE A 1 100 ? -8.175 2.790 20.248 1.00 61.03 100 PHE A CA 1
ATOM 779 C C . PHE A 1 100 ? -8.342 4.093 19.455 1.00 61.03 100 PHE A C 1
ATOM 781 O O . PHE A 1 100 ? -7.817 4.177 18.343 1.00 61.03 100 PHE A O 1
ATOM 788 N N . PRO A 1 101 ? -9.065 5.099 19.975 1.00 63.41 101 PRO A N 1
ATOM 789 C CA . PRO A 1 101 ? -9.320 6.328 19.233 1.00 63.41 101 PRO A CA 1
ATOM 790 C C . PRO A 1 101 ? -8.003 7.034 18.890 1.00 63.41 101 PRO A C 1
ATOM 792 O O . PRO A 1 101 ? -7.158 7.234 19.763 1.00 63.41 101 PRO A O 1
ATOM 795 N N . ILE A 1 102 ? -7.835 7.409 17.618 1.00 62.56 102 ILE A N 1
ATOM 796 C CA . ILE A 1 102 ? -6.696 8.213 17.164 1.00 62.56 102 ILE A CA 1
ATOM 797 C C . ILE A 1 102 ? -6.983 9.675 17.537 1.00 62.56 102 ILE A C 1
ATOM 799 O O . ILE A 1 102 ? -7.973 10.232 17.045 1.00 62.56 102 ILE A O 1
ATOM 803 N N . PRO A 1 103 ? -6.160 10.307 18.390 1.00 67.25 103 PRO A N 1
ATOM 804 C CA . PRO A 1 103 ? -6.335 11.708 18.747 1.00 67.25 103 PRO A CA 1
ATOM 805 C C . PRO A 1 103 ? -6.253 12.613 17.503 1.00 67.25 103 PRO A C 1
ATOM 807 O O . PRO A 1 103 ? -5.447 12.318 16.620 1.00 67.25 103 PRO A O 1
ATOM 810 N N . PRO A 1 104 ? -7.032 13.707 17.411 1.00 65.00 104 PRO A N 1
ATOM 811 C CA . PRO A 1 104 ? -7.016 14.623 16.262 1.00 65.00 104 PRO A CA 1
ATOM 812 C C . PRO A 1 104 ? -5.624 15.159 15.895 1.00 65.00 104 PRO A C 1
ATOM 814 O O . PRO A 1 104 ? -5.343 15.429 14.736 1.00 65.00 104 PRO A O 1
ATOM 817 N N . GLU A 1 105 ? -4.732 15.292 16.873 1.00 66.44 105 GLU A N 1
ATOM 818 C CA . GLU A 1 105 ? -3.336 15.696 16.694 1.00 66.44 105 GLU A CA 1
ATOM 819 C C . GLU A 1 105 ? -2.455 14.657 15.978 1.00 66.44 105 GLU A C 1
ATOM 821 O O . GLU A 1 105 ? -1.394 15.011 15.468 1.00 66.44 105 GLU A O 1
ATOM 826 N N . GLU A 1 106 ? -2.877 13.390 15.925 1.00 59.47 106 GLU A N 1
ATOM 827 C CA . GLU A 1 106 ? -2.219 12.327 15.152 1.00 59.47 106 GLU A CA 1
ATOM 828 C C . GLU A 1 106 ? -2.800 12.195 13.731 1.00 59.47 106 GLU A C 1
ATOM 830 O O . GLU A 1 106 ? -2.329 11.366 12.948 1.00 59.47 106 GLU A O 1
ATOM 835 N N . TRP A 1 107 ? -3.811 12.996 13.373 1.00 65.56 107 TRP A N 1
ATOM 836 C CA . TRP A 1 107 ? -4.375 12.999 12.026 1.00 65.56 107 TRP A CA 1
ATOM 837 C C . TRP A 1 107 ? -3.400 13.717 11.091 1.00 65.56 107 TRP A C 1
ATOM 839 O O . TRP A 1 107 ? -3.055 14.879 11.303 1.00 65.56 107 TRP A O 1
ATOM 849 N N . VAL A 1 108 ? -2.945 13.028 10.043 1.00 58.06 108 VAL A N 1
ATOM 850 C CA . VAL A 1 108 ? -2.153 13.667 8.984 1.00 58.06 108 VAL A CA 1
ATOM 851 C C . VAL A 1 108 ? -3.105 14.528 8.170 1.00 58.06 108 VAL A C 1
ATOM 853 O O . VAL A 1 108 ? -3.944 14.028 7.423 1.00 58.06 108 VAL A O 1
ATOM 856 N N . ASP A 1 109 ? -2.981 15.833 8.358 1.00 56.97 109 ASP A N 1
ATOM 857 C CA . ASP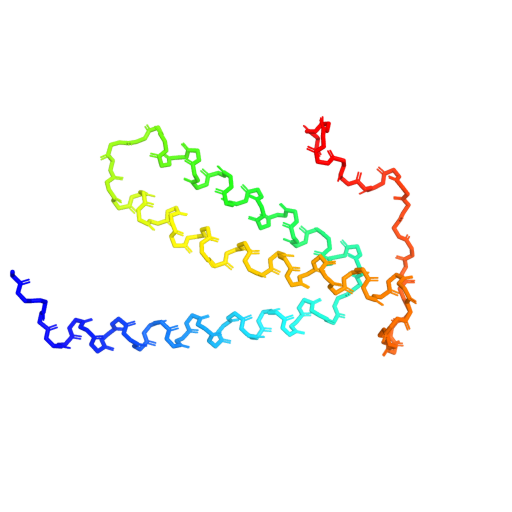 A 1 109 ? -3.657 16.841 7.559 1.00 56.97 109 ASP A CA 1
ATOM 858 C C . ASP A 1 109 ? -2.985 16.898 6.177 1.00 56.97 109 ASP A C 1
ATOM 860 O O . ASP A 1 109 ? -1.884 17.439 6.019 1.00 56.97 109 ASP A O 1
ATOM 864 N N . GLU A 1 110 ? -3.627 16.291 5.174 1.00 54.97 110 GLU A N 1
ATOM 865 C CA . GLU A 1 110 ? -3.126 16.260 3.794 1.00 54.97 110 GLU A CA 1
ATOM 866 C C . GLU A 1 110 ? -2.931 17.665 3.195 1.00 54.97 110 GLU A C 1
ATOM 868 O O . GLU A 1 110 ? -2.145 17.812 2.258 1.00 54.97 110 GLU A O 1
ATOM 873 N N . GLU A 1 111 ? -3.564 18.709 3.750 1.00 50.78 111 GLU A N 1
ATOM 874 C CA . GLU A 1 111 ? -3.376 20.096 3.306 1.00 50.78 111 GLU A CA 1
ATOM 875 C C . GLU A 1 111 ? -2.127 20.768 3.905 1.00 50.78 111 GLU A C 1
ATOM 877 O O . GLU A 1 111 ? -1.665 21.781 3.374 1.00 50.78 111 GLU A O 1
ATOM 882 N N . ARG A 1 112 ? -1.542 20.226 4.986 1.00 47.75 112 ARG A N 1
ATOM 883 C CA . ARG A 1 112 ? -0.421 20.866 5.708 1.00 47.75 112 ARG A CA 1
ATOM 884 C C . ARG A 1 112 ? 0.941 20.192 5.568 1.00 47.75 112 ARG A C 1
ATOM 886 O O . ARG A 1 112 ? 1.932 20.798 5.967 1.00 47.75 112 ARG A O 1
ATOM 893 N N . GLY A 1 113 ? 1.028 19.022 4.939 1.00 42.00 113 GLY A N 1
ATOM 894 C CA . GLY A 1 113 ? 2.303 18.466 4.467 1.00 42.00 113 GLY A CA 1
ATOM 895 C C . GLY A 1 113 ? 3.334 18.114 5.551 1.00 42.00 113 GLY A C 1
ATOM 896 O O . GLY A 1 113 ? 4.523 18.361 5.336 1.00 42.00 113 GLY A O 1
ATOM 897 N N . PHE A 1 114 ? 2.909 17.524 6.674 1.00 41.34 114 PHE A N 1
ATOM 898 C CA . PHE A 1 114 ? 3.808 16.903 7.663 1.00 41.34 114 PHE A CA 1
ATOM 899 C C . PHE A 1 114 ? 3.598 15.386 7.739 1.00 41.34 114 PHE A C 1
ATOM 901 O O . PHE A 1 114 ? 2.428 14.965 7.842 1.00 41.34 114 PHE A O 1
#

pLDDT: mean 78.19, std 13.64, range [41.34, 93.0]

Secondary structure (DSSP, 8-state):
-PPPHHHHHHHHHHHHHHHHHHHHHHHHHTTS-HHHHHHHHHHHHHHHHHHHHHHHT---HHHHHHHHHHHHHHHHHHHHHHHHHHHHHTT-S--SSPPPPPPGGGS--TTT--

Radius of gyration: 17.72 Å; chains: 1; bounding box: 36×38×53 Å

Sequence (114 aa):
MEEPEDSRRISAYDAGKMEALLVIVGSIVAQLPERAMFCVGADAKRFCDRAQYQARHTADDRTRDFAAGVWDVVMPLREAIDQQIRELGEGSIVRTIQPFPIPPEEWVDEERGF